Protein AF-A0A915U9I0-F1 (afdb_monomer)

Nearest PDB structures (foldseek):
  2muy-assembly1_A  TM=3.301E-01  e=8.311E-01  Escherichia coli
  5gin-assembly1_A  TM=4.141E-01  e=1.336E+00  Saccharolobus solfataricus
  2f9t-assembly1_A  TM=3.146E-01  e=8.895E-01  Pseudomonas aeruginosa PAO1

Sequence (58 aa):
MGDVLVRRDDGGYGIFNYRGERVMDALLGSPAEAAQLAADIVSPWRGRVQIDDSGTGA

Solvent-accessible surface area (backbone atoms only — not comparable to full-atom values): 3515 Å² total; per-residue (Å²): 138,44,42,35,36,34,34,75,52,103,78,33,25,36,43,20,36,88,87,69,48,74,74,54,99,54,79,24,88,39,70,67,60,37,5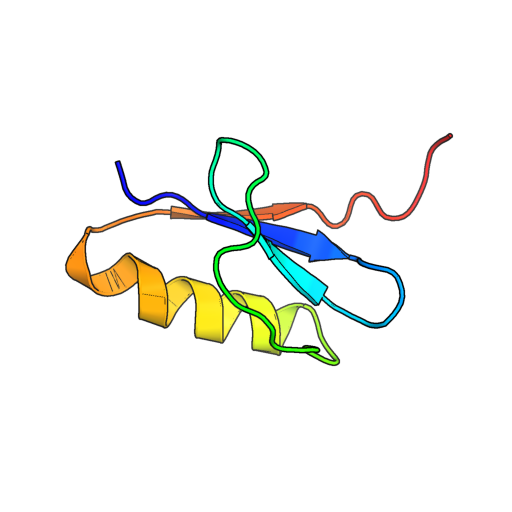1,54,54,46,43,63,70,16,53,90,63,72,28,53,73,44,77,52,80,75,88,74,89,132

Secondary structure (DSSP, 8-state):
---EEEEEETTEEEEEETTS-EEEEEEESSHHHHHHHHHHHHGGGTPPEEEE------

Foldseek 3Di:
DLAWEWEADPQAIFIADPVRHTPDPDRDHDQVSVQVVSCVRCVVVPYHYHYDPPPDDD

Mean predicted aligned error: 5.64 Å

Structure (mmCIF, N/CA/C/O backbone):
data_AF-A0A915U9I0-F1
#
_entry.id   AF-A0A915U9I0-F1
#
loop_
_atom_site.group_PDB
_atom_site.id
_atom_site.type_symbol
_atom_site.label_atom_id
_atom_site.label_alt_id
_atom_site.label_comp_id
_atom_site.label_asym_id
_atom_site.label_entity_id
_atom_site.label_seq_id
_atom_site.pdbx_PDB_ins_code
_atom_site.Cartn_x
_atom_site.Cartn_y
_atom_site.Cartn_z
_atom_site.occupancy
_atom_site.B_iso_or_equiv
_atom_site.auth_seq_id
_atom_site.auth_comp_id
_atom_site.auth_asym_id
_atom_site.auth_atom_id
_atom_site.pdbx_PDB_model_num
ATOM 1 N N . MET A 1 1 ? 7.729 -2.886 -15.745 1.00 59.03 1 MET A N 1
ATOM 2 C CA . MET A 1 1 ? 6.950 -1.801 -15.112 1.00 59.03 1 MET A CA 1
ATOM 3 C C . MET A 1 1 ? 6.608 -2.283 -13.715 1.00 59.03 1 MET A C 1
ATOM 5 O O . MET A 1 1 ? 5.969 -3.322 -13.618 1.00 59.03 1 MET A O 1
ATOM 9 N N . GLY A 1 2 ? 7.151 -1.637 -12.682 1.00 77.12 2 GLY A N 1
ATOM 10 C CA . GLY A 1 2 ? 7.093 -2.094 -11.287 1.00 77.12 2 GLY A CA 1
ATOM 11 C C . GLY A 1 2 ? 6.292 -1.158 -10.390 1.00 77.12 2 GLY A C 1
ATOM 12 O O . GLY A 1 2 ? 6.630 -1.022 -9.226 1.00 77.12 2 GLY A O 1
ATOM 13 N N . ASP A 1 3 ? 5.308 -0.454 -10.945 1.00 86.81 3 ASP A N 1
ATOM 14 C CA . ASP A 1 3 ? 4.519 0.519 -10.193 1.00 86.81 3 ASP A CA 1
ATOM 15 C C . ASP A 1 3 ? 3.522 -0.200 -9.278 1.00 86.81 3 ASP A C 1
ATOM 17 O O . ASP A 1 3 ? 2.944 -1.230 -9.652 1.00 86.81 3 ASP A O 1
ATOM 21 N N . VAL A 1 4 ? 3.325 0.357 -8.085 1.00 89.25 4 VAL A N 1
ATOM 22 C CA . VAL A 1 4 ? 2.418 -0.175 -7.066 1.00 89.25 4 VAL A CA 1
ATOM 23 C C . VAL A 1 4 ? 1.499 0.910 -6.528 1.00 89.25 4 VAL A C 1
ATOM 25 O O . VAL A 1 4 ? 1.804 2.104 -6.551 1.00 89.25 4 VAL A O 1
ATOM 28 N N . LEU A 1 5 ? 0.362 0.460 -6.021 1.00 90.81 5 LEU A N 1
ATOM 29 C CA . LEU A 1 5 ? -0.707 1.266 -5.477 1.00 90.81 5 LEU A CA 1
ATOM 30 C C . LEU A 1 5 ? -0.936 0.873 -4.018 1.00 90.81 5 LEU A C 1
ATOM 32 O O . LEU A 1 5 ? -1.197 -0.291 -3.720 1.00 90.81 5 LEU A O 1
ATOM 36 N N . VAL A 1 6 ? -0.862 1.844 -3.120 1.00 90.75 6 VAL A N 1
ATOM 37 C CA . VAL A 1 6 ? -1.271 1.709 -1.722 1.00 90.75 6 VAL A CA 1
ATOM 38 C C . VAL A 1 6 ? -2.754 2.052 -1.630 1.00 90.75 6 VAL A C 1
ATOM 40 O O . VAL A 1 6 ? -3.149 3.134 -2.059 1.00 90.75 6 VAL A O 1
ATOM 43 N N . ARG A 1 7 ? -3.569 1.145 -1.083 1.00 90.00 7 ARG A N 1
ATOM 44 C CA . ARG A 1 7 ? -5.022 1.319 -0.900 1.00 90.00 7 ARG A CA 1
ATOM 45 C C . ARG A 1 7 ? -5.462 0.892 0.488 1.00 90.00 7 ARG A C 1
ATOM 47 O O . ARG A 1 7 ? -4.867 -0.018 1.064 1.00 90.00 7 ARG A O 1
ATOM 54 N N . ARG A 1 8 ? -6.523 1.518 0.997 1.00 87.38 8 ARG A N 1
ATOM 55 C CA . ARG A 1 8 ? -7.202 1.066 2.215 1.00 87.38 8 ARG A CA 1
ATOM 56 C C . ARG A 1 8 ? -7.961 -0.240 1.948 1.00 87.38 8 ARG A C 1
ATOM 58 O O . ARG A 1 8 ? -8.561 -0.397 0.892 1.00 87.38 8 ARG A O 1
ATOM 65 N N . ASP A 1 9 ? -7.910 -1.155 2.905 1.00 83.62 9 ASP A N 1
ATOM 66 C CA . ASP A 1 9 ? -8.559 -2.470 2.894 1.00 83.62 9 ASP A CA 1
ATOM 67 C C . ASP A 1 9 ? -9.189 -2.748 4.278 1.00 83.62 9 ASP A C 1
ATOM 69 O O . ASP A 1 9 ? -8.942 -1.993 5.226 1.00 83.62 9 ASP A O 1
ATOM 73 N N . ASP A 1 10 ? -9.959 -3.831 4.417 1.00 75.31 10 ASP A N 1
ATOM 74 C CA . ASP A 1 10 ? -10.825 -4.163 5.568 1.00 75.31 10 ASP A CA 1
ATOM 75 C C . ASP A 1 10 ? -10.114 -4.245 6.939 1.00 75.31 10 ASP A C 1
ATOM 77 O O . ASP A 1 10 ? -10.765 -4.328 7.980 1.00 75.31 10 ASP A O 1
ATOM 81 N N . GLY A 1 11 ? -8.780 -4.161 6.980 1.00 77.38 11 GLY A N 1
ATOM 82 C CA . GLY A 1 11 ? -7.992 -4.126 8.216 1.00 77.38 11 GLY A CA 1
A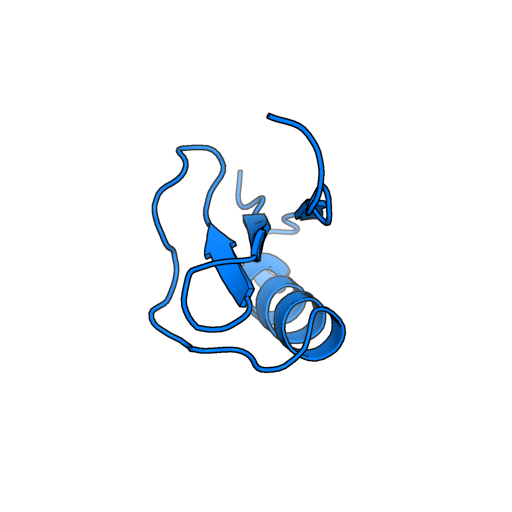TOM 83 C C . GLY A 1 11 ? -6.836 -3.120 8.246 1.00 77.38 11 GLY A C 1
ATOM 84 O O . GLY A 1 11 ? -6.028 -3.175 9.172 1.00 77.38 11 GLY A O 1
ATOM 85 N N . GLY A 1 12 ? -6.712 -2.221 7.264 1.00 85.62 12 GLY A N 1
ATOM 86 C CA . GLY A 1 12 ? -5.587 -1.280 7.192 1.00 85.62 12 GLY A CA 1
ATOM 87 C C . GLY A 1 12 ? -5.278 -0.834 5.768 1.00 85.62 12 GLY A C 1
ATOM 88 O O . GLY A 1 12 ? -6.186 -0.509 5.011 1.00 85.62 12 GLY A O 1
ATOM 89 N N . TYR A 1 13 ? -3.999 -0.817 5.400 1.00 87.06 13 TYR A N 1
ATOM 90 C CA . TYR A 1 13 ? -3.534 -0.507 4.049 1.00 87.06 13 TYR A CA 1
ATOM 91 C C . TYR A 1 13 ? -2.843 -1.718 3.418 1.00 87.06 13 TYR A C 1
ATOM 93 O O . TYR A 1 13 ? -2.069 -2.416 4.073 1.00 87.06 13 TYR A O 1
ATOM 101 N N . GLY A 1 14 ? -3.120 -1.954 2.138 1.00 89.38 14 GLY A N 1
ATOM 102 C CA . GLY A 1 14 ? -2.491 -2.979 1.310 1.00 89.38 14 GLY A CA 1
ATOM 103 C C . GLY A 1 14 ? -1.721 -2.371 0.138 1.00 89.38 14 GLY A C 1
ATOM 104 O O . GLY A 1 14 ? -2.009 -1.257 -0.303 1.00 89.38 14 GLY A O 1
ATOM 105 N N . ILE A 1 15 ? -0.747 -3.122 -0.378 1.00 90.25 15 ILE A N 1
ATOM 106 C CA . ILE A 1 15 ? 0.058 -2.760 -1.551 1.00 90.25 15 ILE A CA 1
ATOM 107 C C . ILE A 1 15 ? -0.364 -3.660 -2.713 1.00 90.25 15 ILE A C 1
ATOM 109 O O . ILE A 1 15 ? -0.326 -4.888 -2.611 1.00 90.25 15 ILE A O 1
ATOM 113 N N . PHE A 1 16 ? -0.748 -3.049 -3.825 1.00 89.62 16 PHE A N 1
ATOM 114 C CA . PHE A 1 16 ? -1.294 -3.715 -5.001 1.00 89.62 16 PHE A CA 1
ATOM 115 C C . PHE A 1 16 ? -0.477 -3.363 -6.237 1.00 89.62 16 PHE A C 1
ATOM 117 O O . PHE A 1 16 ? 0.062 -2.265 -6.340 1.00 89.62 16 PHE A O 1
ATOM 124 N N . ASN A 1 17 ? -0.402 -4.263 -7.209 1.00 88.38 17 ASN A N 1
ATOM 125 C CA . ASN A 1 17 ? 0.144 -3.920 -8.515 1.00 88.38 17 ASN A CA 1
ATOM 126 C C . ASN A 1 17 ? -0.923 -3.208 -9.371 1.00 88.38 17 ASN A C 1
ATOM 128 O O . ASN A 1 17 ? -2.097 -3.110 -9.003 1.00 88.38 17 ASN A O 1
ATOM 132 N N . TYR A 1 18 ? -0.530 -2.744 -10.557 1.00 82.62 18 TYR A N 1
ATOM 133 C CA . TYR A 1 18 ? -1.432 -2.083 -11.510 1.00 82.62 18 TYR A CA 1
ATOM 134 C C . TYR A 1 18 ? -2.590 -2.967 -12.020 1.00 82.62 18 TYR A C 1
ATOM 136 O O . TYR A 1 18 ? -3.534 -2.447 -12.609 1.00 82.62 18 TYR A O 1
ATOM 144 N N . ARG A 1 19 ? -2.535 -4.291 -11.819 1.00 86.56 19 ARG A N 1
ATOM 145 C CA . ARG A 1 19 ? -3.621 -5.232 -12.151 1.00 86.56 19 ARG A CA 1
ATOM 146 C C . ARG A 1 19 ? -4.625 -5.393 -11.009 1.00 86.56 19 ARG A C 1
ATOM 148 O O . ARG A 1 19 ? -5.610 -6.103 -11.166 1.00 86.56 19 ARG A O 1
ATOM 155 N N . GLY A 1 20 ? -4.383 -4.739 -9.871 1.00 86.88 20 GLY A N 1
ATOM 156 C CA . GLY A 1 20 ? -5.185 -4.882 -8.662 1.00 86.88 20 GLY A CA 1
ATOM 157 C C . GLY A 1 20 ? -4.865 -6.134 -7.851 1.00 86.88 20 GLY A C 1
ATOM 158 O O . GLY A 1 20 ? -5.574 -6.421 -6.893 1.00 86.88 20 GLY A O 1
ATOM 159 N N . GLU A 1 21 ? -3.802 -6.860 -8.192 1.00 88.12 21 GLU A N 1
ATOM 160 C CA . GLU A 1 21 ? 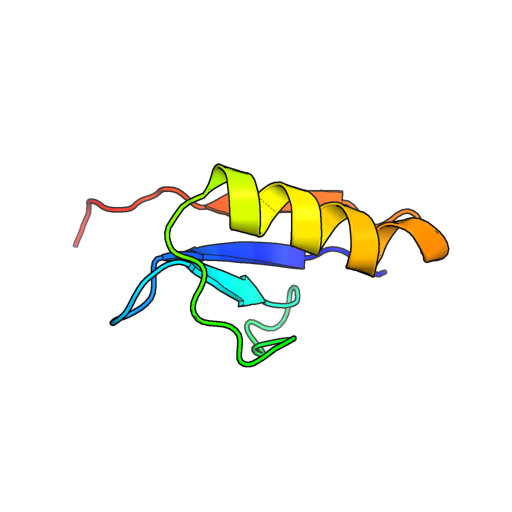-3.368 -8.021 -7.422 1.00 88.12 21 GLU A CA 1
ATOM 161 C C . GLU A 1 21 ? -2.588 -7.540 -6.201 1.00 88.12 21 GLU A C 1
ATOM 163 O O . GLU A 1 21 ? -1.724 -6.660 -6.299 1.00 88.12 21 GLU A O 1
ATOM 168 N N . ARG A 1 22 ? -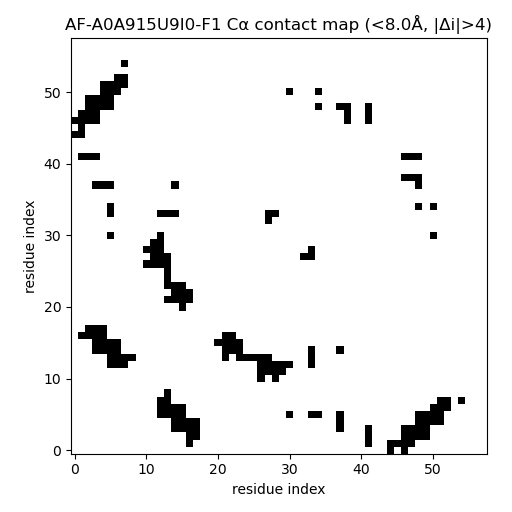2.896 -8.119 -5.042 1.00 87.25 22 ARG A N 1
ATOM 169 C CA . ARG A 1 22 ? -2.182 -7.830 -3.804 1.00 87.25 22 ARG A CA 1
ATOM 170 C C . ARG A 1 22 ? -0.754 -8.361 -3.922 1.00 87.25 22 ARG A C 1
ATOM 172 O O . ARG A 1 22 ? -0.539 -9.531 -4.218 1.00 87.25 22 ARG A O 1
ATOM 179 N N . VAL A 1 23 ? 0.220 -7.479 -3.719 1.00 85.69 23 VAL A N 1
ATOM 180 C CA . VAL A 1 23 ? 1.651 -7.804 -3.846 1.00 85.69 23 VAL A CA 1
ATOM 181 C C . VAL A 1 23 ? 2.166 -8.463 -2.571 1.00 85.69 23 VAL A C 1
ATOM 183 O O . VAL A 1 23 ? 3.108 -9.248 -2.619 1.00 85.69 23 VAL A O 1
ATOM 186 N N . MET A 1 24 ? 1.549 -8.149 -1.429 1.00 80.44 24 MET A N 1
ATOM 187 C CA . MET A 1 24 ? 1.981 -8.647 -0.131 1.00 80.44 24 MET A CA 1
ATOM 188 C C . MET A 1 24 ? 0.836 -8.678 0.884 1.00 80.44 24 MET A C 1
ATOM 190 O O . MET A 1 24 ? 0.061 -7.726 0.999 1.00 80.44 24 MET A O 1
ATOM 194 N N . ASP A 1 25 ? 0.793 -9.753 1.668 1.00 73.25 25 ASP A N 1
ATOM 195 C CA . ASP A 1 25 ? -0.093 -9.910 2.820 1.00 73.25 25 ASP A CA 1
ATOM 196 C C . ASP A 1 25 ? 0.539 -9.306 4.077 1.00 73.25 25 ASP A C 1
ATOM 198 O O . ASP A 1 25 ? 0.988 -10.002 4.984 1.00 73.25 25 ASP A O 1
ATOM 202 N N . ALA A 1 26 ? 0.585 -7.976 4.120 1.00 72.81 26 ALA A N 1
ATOM 203 C CA . ALA A 1 26 ? 0.840 -7.228 5.344 1.00 72.81 26 ALA A CA 1
ATOM 204 C C . ALA A 1 26 ? -0.378 -6.354 5.654 1.00 72.81 26 ALA A C 1
ATOM 206 O O . ALA A 1 26 ? -0.945 -5.720 4.762 1.00 72.81 26 ALA A O 1
ATOM 207 N N . LEU A 1 27 ? -0.793 -6.344 6.919 1.00 71.06 27 LEU A N 1
ATOM 208 C CA . LEU A 1 27 ? -1.777 -5.400 7.441 1.00 71.06 27 LEU A CA 1
ATOM 209 C C . LEU A 1 27 ? -1.011 -4.190 7.965 1.00 71.06 27 LEU A C 1
ATOM 211 O O . LEU A 1 27 ? -0.420 -4.249 9.040 1.00 71.06 27 LEU A O 1
ATOM 215 N N . LEU A 1 28 ? -0.972 -3.124 7.168 1.00 85.31 28 LEU A N 1
ATOM 216 C CA . LEU A 1 28 ? -0.226 -1.912 7.497 1.00 85.31 28 LEU A CA 1
ATOM 217 C C . LEU A 1 28 ? -1.176 -0.931 8.180 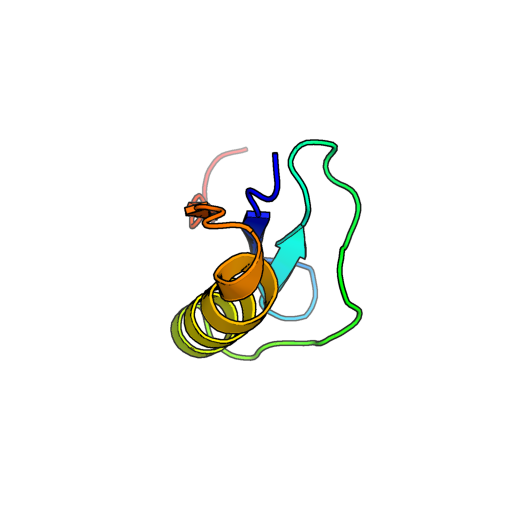1.00 85.31 28 LEU A C 1
ATOM 219 O O . LEU A 1 28 ? -2.262 -0.645 7.667 1.00 85.31 28 LEU A O 1
ATOM 223 N N . GLY A 1 29 ? -0.793 -0.449 9.363 1.00 85.00 29 GLY A N 1
ATOM 224 C CA . GLY A 1 29 ? -1.687 0.319 10.235 1.00 85.00 29 GLY A CA 1
ATOM 225 C C . GLY A 1 29 ? -1.836 1.781 9.819 1.00 85.00 29 GLY A C 1
ATOM 226 O O . GLY A 1 29 ? -2.755 2.467 10.265 1.00 85.00 29 GLY A O 1
ATOM 227 N N . SER A 1 30 ? -0.942 2.270 8.957 1.00 87.56 30 SER A N 1
ATOM 228 C CA . SER A 1 30 ? -0.940 3.653 8.490 1.00 87.56 30 SER A CA 1
ATOM 229 C C . SER A 1 30 ? -0.567 3.760 7.007 1.00 87.56 30 SER A C 1
ATOM 231 O O . SER A 1 30 ? 0.194 2.931 6.497 1.00 87.56 30 SER A O 1
ATOM 233 N N . PRO A 1 31 ? -1.038 4.809 6.309 1.00 85.88 31 PRO A N 1
ATOM 234 C CA . PRO A 1 31 ? -0.677 5.028 4.912 1.00 85.88 31 PRO A CA 1
ATOM 235 C C . PRO A 1 31 ? 0.815 5.353 4.753 1.00 85.88 31 PRO A C 1
ATOM 237 O O . PRO A 1 31 ? 1.412 5.002 3.741 1.00 85.88 31 PRO A O 1
ATOM 240 N N . ALA A 1 32 ? 1.436 5.982 5.758 1.00 87.94 32 ALA A N 1
ATOM 241 C CA . ALA A 1 32 ? 2.862 6.310 5.751 1.00 87.94 32 ALA A CA 1
ATOM 242 C C . ALA A 1 32 ? 3.743 5.052 5.795 1.00 87.94 32 ALA A C 1
ATOM 244 O O . ALA A 1 32 ? 4.683 4.926 5.013 1.00 87.94 32 ALA A O 1
ATOM 245 N N . GLU A 1 33 ? 3.403 4.101 6.668 1.00 89.69 33 GLU A N 1
ATOM 246 C CA . GLU A 1 33 ? 4.072 2.799 6.748 1.00 89.69 33 GLU A CA 1
ATOM 247 C C . GLU A 1 33 ? 3.919 2.019 5.436 1.00 89.69 33 GLU A C 1
ATOM 249 O O . GLU A 1 33 ? 4.893 1.491 4.899 1.00 89.69 33 GLU A O 1
ATOM 254 N N . ALA A 1 34 ? 2.711 2.026 4.865 1.00 89.56 34 ALA A N 1
ATOM 255 C CA . ALA A 1 34 ? 2.444 1.377 3.591 1.00 89.56 34 ALA A CA 1
ATOM 256 C C . ALA A 1 34 ? 3.198 2.003 2.415 1.00 89.56 34 ALA A C 1
ATOM 258 O O . ALA A 1 34 ? 3.721 1.279 1.569 1.00 89.56 34 ALA A O 1
ATOM 259 N N . ALA A 1 35 ? 3.306 3.330 2.375 1.00 88.94 35 ALA A N 1
ATOM 260 C CA . ALA A 1 35 ? 4.055 4.041 1.348 1.00 88.94 35 ALA A CA 1
ATOM 261 C C . ALA A 1 35 ? 5.564 3.779 1.437 1.00 88.94 35 ALA A C 1
ATOM 263 O O . ALA A 1 35 ? 6.198 3.555 0.406 1.00 88.94 35 ALA A O 1
ATOM 264 N N . GLN A 1 36 ? 6.128 3.767 2.649 1.00 91.00 36 GLN A N 1
ATOM 265 C CA . GLN A 1 36 ? 7.546 3.474 2.860 1.00 91.00 36 GLN A CA 1
ATOM 266 C C . GLN A 1 36 ? 7.886 2.060 2.381 1.00 91.00 36 GLN A C 1
ATOM 268 O O . GLN A 1 36 ? 8.801 1.871 1.583 1.00 91.00 36 GLN A O 1
ATOM 273 N N . LEU A 1 37 ? 7.089 1.077 2.794 1.00 89.62 37 LEU A N 1
ATOM 274 C CA . LEU A 1 37 ? 7.294 -0.311 2.405 1.00 89.62 37 LEU A CA 1
ATOM 275 C C . LEU A 1 37 ? 7.088 -0.533 0.900 1.00 89.62 37 LEU A C 1
ATOM 277 O O . LEU A 1 37 ? 7.854 -1.252 0.260 1.00 89.62 37 LEU A O 1
ATOM 281 N N . ALA A 1 38 ? 6.090 0.127 0.308 1.00 89.38 38 ALA A N 1
ATOM 282 C CA . ALA A 1 38 ? 5.883 0.121 -1.135 1.00 89.38 38 ALA A CA 1
ATOM 283 C C . ALA A 1 38 ? 7.087 0.705 -1.886 1.00 89.38 38 ALA A C 1
ATOM 285 O O . ALA A 1 38 ? 7.496 0.138 -2.899 1.00 89.38 38 ALA A O 1
ATOM 286 N N . ALA A 1 39 ? 7.676 1.797 -1.386 1.00 89.38 39 ALA A N 1
ATOM 287 C CA . ALA A 1 39 ? 8.851 2.424 -1.985 1.00 89.38 39 ALA A CA 1
ATOM 288 C C . ALA A 1 39 ? 10.062 1.484 -1.961 1.00 89.38 39 ALA A C 1
ATOM 290 O O . ALA A 1 39 ? 10.760 1.362 -2.970 1.00 89.38 39 ALA A O 1
ATOM 291 N N . ASP A 1 40 ? 10.260 0.765 -0.856 1.00 89.06 40 ASP A N 1
ATOM 292 C CA . ASP A 1 40 ? 11.342 -0.208 -0.719 1.00 89.06 40 ASP A CA 1
ATOM 293 C C . ASP A 1 40 ? 11.193 -1.360 -1.726 1.00 89.06 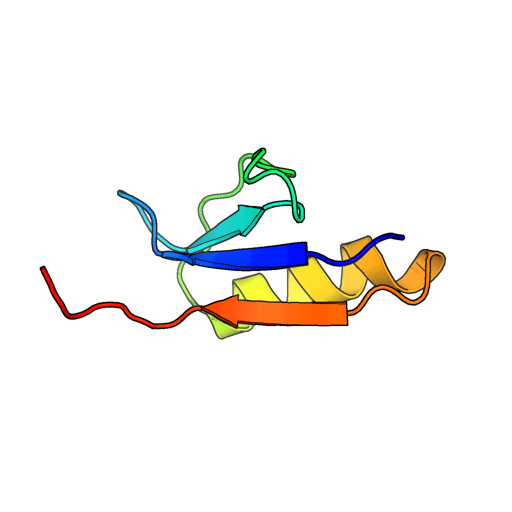40 ASP A C 1
ATOM 295 O O . ASP A 1 40 ? 12.159 -1.701 -2.415 1.00 89.06 40 ASP A O 1
ATOM 299 N N . ILE A 1 41 ? 9.972 -1.891 -1.893 1.00 83.62 41 ILE A N 1
ATOM 300 C CA . ILE A 1 41 ? 9.656 -2.978 -2.839 1.00 83.62 41 ILE A CA 1
ATOM 301 C C . ILE A 1 41 ? 9.963 -2.576 -4.284 1.00 83.62 41 ILE A C 1
ATOM 303 O O . ILE A 1 41 ? 10.531 -3.363 -5.042 1.00 83.62 41 ILE A O 1
ATOM 307 N N . VAL A 1 42 ? 9.584 -1.362 -4.690 1.00 84.25 42 VAL A N 1
ATOM 308 C CA . VAL A 1 42 ? 9.698 -0.933 -6.094 1.00 84.25 42 VAL A CA 1
ATOM 309 C C . VAL A 1 42 ? 11.028 -0.264 -6.431 1.00 84.25 42 VAL A C 1
ATOM 311 O O . VAL A 1 42 ? 11.332 -0.071 -7.616 1.00 84.25 42 VAL A O 1
ATOM 314 N N . SER A 1 43 ? 11.840 0.057 -5.417 1.00 83.81 43 SER A N 1
ATOM 315 C CA . SER A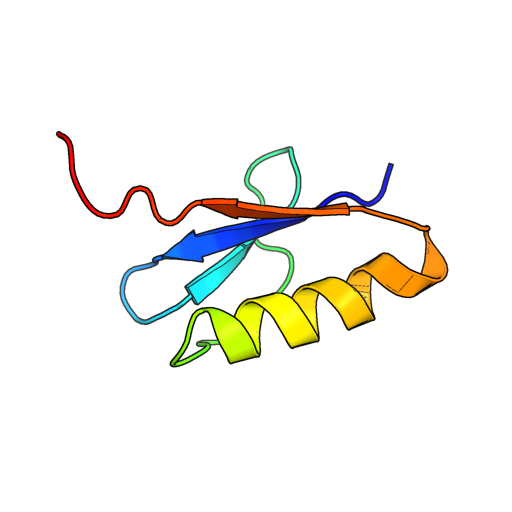 1 43 ? 13.152 0.691 -5.569 1.00 83.81 43 SER A CA 1
ATOM 316 C C . SER A 1 43 ? 14.082 -0.015 -6.571 1.00 83.81 43 SER A C 1
ATOM 318 O O . SER A 1 43 ? 14.670 0.691 -7.402 1.00 83.81 43 SER A O 1
ATOM 320 N N . PRO A 1 44 ? 14.169 -1.366 -6.638 1.00 85.19 44 PRO A N 1
ATOM 321 C CA . PRO A 1 44 ? 15.078 -2.040 -7.568 1.00 85.19 44 PRO A CA 1
ATOM 322 C C . PRO A 1 44 ? 14.664 -1.871 -9.033 1.00 85.19 44 PRO A C 1
ATOM 324 O O . PRO A 1 44 ? 15.487 -1.989 -9.940 1.00 85.19 44 PRO A O 1
ATOM 327 N N . TRP A 1 45 ? 13.385 -1.580 -9.278 1.00 82.81 45 TRP A N 1
ATOM 328 C CA . TRP A 1 45 ? 12.803 -1.481 -10.618 1.00 82.81 45 TRP A CA 1
ATOM 329 C C . TRP A 1 45 ? 12.468 -0.048 -11.019 1.00 82.81 45 TRP A C 1
ATOM 331 O O . TRP A 1 45 ? 11.872 0.158 -12.079 1.00 82.81 45 TRP A O 1
ATOM 341 N N . ARG A 1 46 ? 12.843 0.937 -10.186 1.00 81.75 46 ARG A N 1
ATOM 342 C CA . ARG A 1 46 ? 12.463 2.351 -10.337 1.00 81.75 46 ARG A CA 1
ATOM 343 C C . ARG A 1 46 ? 10.952 2.526 -10.535 1.00 81.75 46 ARG A C 1
ATOM 345 O O . ARG A 1 46 ? 10.523 3.381 -11.311 1.00 81.75 46 ARG A O 1
ATOM 352 N N . GLY A 1 47 ? 10.163 1.672 -9.883 1.00 83.31 47 GLY A N 1
ATOM 353 C CA . GLY A 1 47 ? 8.712 1.774 -9.918 1.00 83.31 47 GLY A CA 1
ATOM 354 C C . GLY A 1 47 ? 8.228 2.972 -9.110 1.00 83.31 47 GLY A C 1
ATOM 355 O O . GLY A 1 47 ? 8.939 3.505 -8.256 1.00 83.31 47 GLY A O 1
ATOM 356 N N . ARG A 1 48 ? 7.018 3.427 -9.410 1.00 87.69 48 ARG A N 1
ATOM 357 C CA . ARG A 1 48 ? 6.353 4.519 -8.698 1.00 87.69 48 ARG A CA 1
ATOM 358 C C . ARG A 1 48 ? 5.393 3.957 -7.662 1.00 87.69 48 ARG A C 1
ATOM 360 O O . ARG A 1 48 ? 4.742 2.943 -7.901 1.00 87.69 48 ARG A O 1
ATOM 367 N N . VAL A 1 49 ? 5.281 4.660 -6.542 1.00 89.44 49 VAL A N 1
ATOM 368 C CA . VAL A 1 49 ? 4.249 4.414 -5.536 1.00 89.44 49 VAL A CA 1
ATOM 369 C C . VAL A 1 49 ? 3.149 5.442 -5.736 1.00 89.44 49 VAL A C 1
ATOM 371 O O . VAL A 1 49 ? 3.408 6.646 -5.727 1.00 89.44 49 VAL A O 1
ATOM 374 N N . GLN A 1 50 ? 1.926 4.969 -5.924 1.00 89.88 50 GLN A N 1
ATOM 375 C CA . GLN A 1 50 ? 0.728 5.793 -5.853 1.00 89.88 50 GLN A CA 1
ATOM 376 C C . GLN A 1 50 ? -0.009 5.468 -4.562 1.00 89.88 50 GLN A C 1
ATOM 378 O O . GLN A 1 50 ? -0.070 4.309 -4.159 1.00 89.88 50 GLN A O 1
ATOM 383 N N . ILE A 1 51 ? -0.558 6.486 -3.913 1.00 86.06 51 ILE A N 1
ATOM 384 C CA . ILE A 1 51 ? -1.406 6.309 -2.738 1.00 86.06 51 ILE A CA 1
ATOM 385 C C . ILE A 1 51 ? -2.807 6.702 -3.164 1.00 86.06 51 ILE A C 1
ATOM 387 O O . ILE A 1 51 ? -3.043 7.845 -3.555 1.00 86.06 51 ILE A O 1
ATOM 391 N N . ASP A 1 52 ? -3.706 5.733 -3.125 1.00 83.50 52 ASP A N 1
ATOM 392 C CA . ASP A 1 52 ? -5.124 5.944 -3.328 1.00 83.50 52 ASP A CA 1
ATOM 393 C C . ASP A 1 52 ? -5.795 5.999 -1.955 1.00 83.50 52 ASP A C 1
ATOM 395 O O . ASP A 1 52 ? -6.150 4.985 -1.351 1.00 83.50 52 ASP A 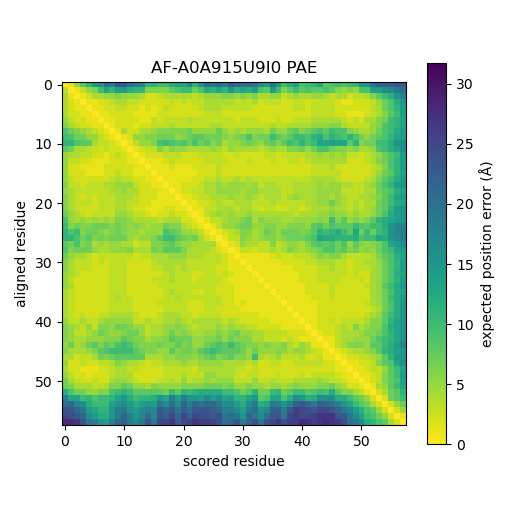O 1
ATOM 399 N N . ASP A 1 53 ? -5.878 7.228 -1.446 1.00 67.06 53 ASP A N 1
ATOM 400 C CA . ASP A 1 53 ? -6.554 7.588 -0.198 1.00 67.06 53 ASP A CA 1
ATOM 401 C C . ASP A 1 53 ? -8.001 8.040 -0.462 1.00 67.06 53 ASP A C 1
ATOM 403 O O . ASP A 1 53 ? -8.573 8.829 0.287 1.00 67.06 53 ASP A O 1
ATOM 407 N N . SER A 1 54 ? -8.625 7.563 -1.549 1.00 61.78 54 SER A N 1
ATOM 408 C CA . SER A 1 54 ? -10.036 7.836 -1.863 1.00 61.78 54 SER A CA 1
ATOM 409 C C . SER A 1 54 ? -11.004 7.064 -0.956 1.00 61.78 54 SER A C 1
ATOM 411 O O . SER A 1 54 ? -12.040 6.555 -1.379 1.00 61.78 54 SER A O 1
ATOM 413 N N . GLY A 1 55 ? -10.711 7.030 0.344 1.00 55.38 55 GLY A N 1
ATOM 414 C CA . GLY A 1 55 ? -11.623 6.592 1.389 1.00 55.38 55 GLY A CA 1
ATOM 415 C C . GLY A 1 55 ? -12.807 7.546 1.571 1.00 55.38 55 GLY A C 1
ATOM 416 O O . GLY A 1 55 ? -13.014 8.031 2.675 1.00 55.38 55 GLY A O 1
ATOM 417 N N . THR A 1 56 ? -13.560 7.864 0.513 1.00 55.00 56 THR A N 1
ATOM 418 C CA . THR A 1 56 ? -14.974 8.282 0.541 1.00 55.00 56 THR A CA 1
ATOM 419 C C . THR A 1 56 ? -15.518 8.439 -0.884 1.00 55.00 56 THR A C 1
ATOM 421 O O . THR A 1 56 ? -15.096 9.341 -1.604 1.00 55.00 56 THR A O 1
ATOM 424 N N . GLY A 1 57 ? -16.519 7.629 -1.260 1.00 42.94 57 GLY A N 1
ATOM 425 C CA . GLY A 1 57 ? -17.442 7.994 -2.343 1.00 42.94 57 GLY A CA 1
ATOM 426 C C . GLY A 1 57 ? -18.016 6.880 -3.225 1.00 42.94 57 GLY A C 1
ATOM 427 O O . GLY A 1 57 ? -17.873 6.986 -4.439 1.00 42.94 57 GLY A O 1
ATOM 428 N N . ALA A 1 58 ? -18.692 5.878 -2.650 1.00 38.84 58 ALA A N 1
ATOM 429 C CA . ALA A 1 58 ? -19.961 5.310 -3.147 1.00 38.84 58 ALA A CA 1
ATOM 430 C C . ALA A 1 58 ? -20.553 4.356 -2.100 1.00 38.84 58 ALA A C 1
ATOM 432 O O . ALA A 1 58 ? -19.783 3.517 -1.584 1.00 38.84 58 ALA A O 1
#

pLDDT: mean 81.78, std 11.61, range [38.84, 91.0]

Radius of gyration: 10.71 Å; Cα contacts (8 Å, |Δi|>4): 102; chains: 1; bounding box: 35×1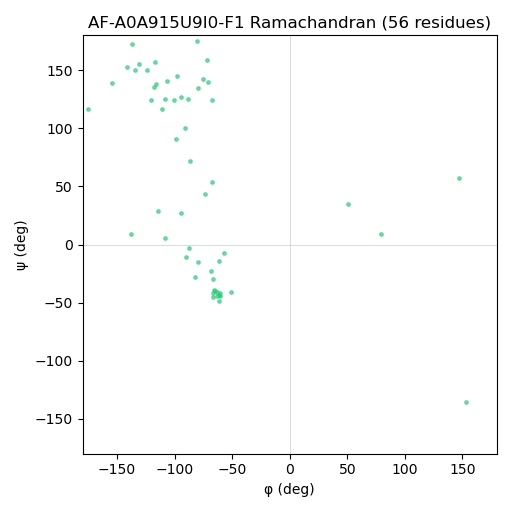8×25 Å